Protein AF-A0AAU9WZ15-F1 (afdb_monomer_lite)

pLDDT: mean 91.82, std 8.89, range [48.16, 98.31]

Radius of gyration: 17.0 Å; chains: 1; bounding box: 43×38×41 Å

Secondary structure (DSSP, 8-state):
-----EEEEEETTTTEEEEEETT-PPPPHHHHHHHHHHHHHHHHH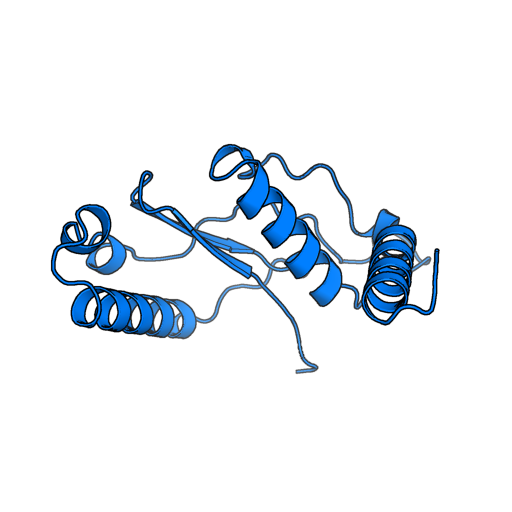-TT-HHHHT-GGGG--SPBP--PPP-S-SSTT-TTTT-HHHHHHHHHHHHHHHGGGGTT-----GGGHHHHHHHHHHHHHHHTTS--

Organism: NCBI:txid46732

Foldseek 3Di:
DPDADKDWDQDLVVLAIAIDWQARDDDDQVVLVVVLVVLVVVCVVPVPDVSSVVSSSVVDRDHHYQQQHHQPDPDPVSQLPVVRVLSRVQLVVCCVVPNSVSRNPDDDHSNCSVVSVVVVVQVVCVVVVNHD

Structure (mmCIF, N/CA/C/O backbone):
data_AF-A0AAU9WZ15-F1
#
_entry.id   AF-A0AAU9WZ15-F1
#
loop_
_atom_site.group_PDB
_atom_site.id
_atom_site.type_symbol
_atom_site.label_atom_id
_atom_site.label_alt_id
_atom_site.label_comp_id
_atom_site.label_asym_id
_atom_site.label_entity_id
_atom_site.label_seq_id
_atom_site.pdbx_PDB_ins_code
_atom_site.Cartn_x
_atom_site.Cartn_y
_atom_site.Cartn_z
_atom_site.occupancy
_atom_site.B_iso_or_equiv
_atom_site.auth_seq_id
_atom_site.auth_comp_id
_atom_site.auth_asym_id
_atom_site.auth_atom_id
_atom_site.pdbx_PDB_model_num
ATOM 1 N N . MET A 1 1 ? -2.140 16.201 -14.832 1.00 48.16 1 MET A N 1
ATOM 2 C CA . MET A 1 1 ? -1.392 15.234 -14.001 1.00 48.16 1 MET A CA 1
ATOM 3 C C . MET A 1 1 ? -1.447 13.903 -14.714 1.00 48.16 1 MET A C 1
ATOM 5 O O . MET A 1 1 ? -2.540 13.402 -14.929 1.00 48.16 1 MET A O 1
ATOM 9 N N . VAL A 1 2 ? -0.315 13.404 -15.203 1.00 55.38 2 VAL A N 1
ATOM 10 C CA . VAL A 1 2 ? -0.276 12.127 -15.929 1.00 55.38 2 VAL A CA 1
ATOM 11 C C . VAL A 1 2 ? -0.305 10.976 -14.923 1.00 55.38 2 VAL A C 1
ATOM 13 O O . VAL A 1 2 ? 0.426 11.007 -13.939 1.00 55.38 2 VAL A O 1
ATOM 16 N N . ASN A 1 3 ? -1.213 10.029 -15.165 1.00 83.00 3 ASN A N 1
ATOM 17 C CA . ASN A 1 3 ? -1.607 8.900 -14.314 1.00 83.00 3 ASN A CA 1
ATOM 18 C C . ASN A 1 3 ? -0.456 8.314 -13.472 1.00 83.00 3 ASN A C 1
ATOM 20 O O . ASN A 1 3 ? 0.522 7.806 -14.022 1.00 83.00 3 ASN A O 1
ATOM 24 N N . HIS A 1 4 ? -0.603 8.348 -12.145 1.00 90.50 4 HIS A N 1
ATOM 25 C CA . HIS A 1 4 ? 0.343 7.770 -11.190 1.00 90.50 4 HIS A CA 1
ATOM 26 C C . HIS A 1 4 ? -0.326 6.670 -10.362 1.00 90.50 4 HIS A C 1
ATOM 28 O O . HIS A 1 4 ? -1.526 6.728 -10.101 1.00 90.50 4 HIS A O 1
ATOM 34 N N . TRP A 1 5 ? 0.464 5.678 -9.952 1.00 93.31 5 TRP A N 1
ATOM 35 C CA . TRP A 1 5 ? 0.009 4.533 -9.171 1.00 93.31 5 TRP A CA 1
ATOM 36 C C . TRP A 1 5 ? 0.680 4.532 -7.799 1.00 93.31 5 TRP A C 1
ATOM 38 O O . TRP A 1 5 ? 1.905 4.616 -7.719 1.00 93.31 5 TRP A O 1
ATOM 48 N N . GLY A 1 6 ? -0.130 4.372 -6.754 1.00 94.81 6 GLY A N 1
ATOM 49 C CA . GLY A 1 6 ? 0.296 4.118 -5.378 1.00 94.81 6 GLY A CA 1
ATOM 50 C C . GLY A 1 6 ? -0.424 2.897 -4.809 1.00 94.81 6 GLY A C 1
ATOM 51 O O . GLY A 1 6 ? -1.340 2.360 -5.440 1.00 94.81 6 GLY A O 1
ATOM 52 N N . LEU A 1 7 ? -0.011 2.451 -3.626 1.00 96.88 7 LEU A N 1
ATOM 53 C CA . LEU A 1 7 ? -0.594 1.289 -2.956 1.00 96.88 7 LEU A CA 1
ATOM 54 C C . LEU A 1 7 ? -1.087 1.676 -1.565 1.00 96.88 7 LEU A C 1
ATOM 56 O O . LEU A 1 7 ? -0.341 2.259 -0.787 1.00 96.88 7 LEU A O 1
ATOM 60 N N . ILE A 1 8 ? -2.322 1.292 -1.239 1.00 97.19 8 ILE A N 1
ATOM 61 C CA . ILE A 1 8 ? -2.856 1.335 0.125 1.00 97.19 8 ILE A CA 1
ATOM 62 C C . ILE A 1 8 ? -2.816 -0.079 0.701 1.00 97.19 8 ILE A C 1
ATOM 64 O O . ILE A 1 8 ? -3.304 -1.018 0.072 1.00 97.19 8 ILE A O 1
ATOM 68 N N . TYR A 1 9 ? -2.281 -0.222 1.910 1.00 97.38 9 TYR A N 1
ATOM 69 C CA . TYR A 1 9 ? -2.254 -1.481 2.651 1.00 97.38 9 TYR A CA 1
ATOM 70 C C . TYR A 1 9 ? -2.977 -1.333 3.993 1.00 97.38 9 TYR A C 1
ATOM 72 O O . TYR A 1 9 ? -2.629 -0.486 4.814 1.00 97.38 9 TYR A O 1
ATOM 80 N N . VAL A 1 10 ? -3.987 -2.173 4.231 1.00 97.38 10 VAL A N 1
ATOM 81 C CA . VAL A 1 10 ? -4.767 -2.182 5.476 1.00 97.38 10 VAL A CA 1
ATOM 82 C C . VAL A 1 10 ? -4.332 -3.365 6.336 1.00 97.38 10 VAL A C 1
ATOM 84 O O . VAL A 1 10 ? -4.627 -4.518 6.029 1.00 97.38 10 VAL A O 1
ATOM 87 N N . ASN A 1 11 ? -3.655 -3.080 7.447 1.00 95.56 11 ASN A N 1
ATOM 88 C CA . ASN A 1 11 ? -3.251 -4.084 8.424 1.00 95.56 11 ASN A CA 1
ATOM 89 C C . ASN A 1 11 ? -4.290 -4.173 9.545 1.00 95.56 11 ASN A C 1
ATOM 91 O O . ASN A 1 11 ? -4.231 -3.426 10.525 1.00 95.56 11 ASN A O 1
ATOM 95 N N . PHE A 1 12 ? -5.214 -5.122 9.425 1.00 94.31 12 PHE A N 1
ATOM 96 C CA . PHE A 1 12 ? -6.247 -5.368 10.430 1.00 94.31 12 PHE A CA 1
ATOM 97 C C . PHE A 1 12 ? -5.693 -5.778 11.799 1.00 94.31 12 PHE A C 1
ATOM 99 O O . PHE A 1 12 ? -6.212 -5.337 12.823 1.00 94.31 12 PHE A O 1
ATOM 106 N N . ALA A 1 13 ? -4.631 -6.589 11.833 1.00 91.81 13 ALA A N 1
ATOM 107 C CA . ALA A 1 13 ? -4.029 -7.051 13.084 1.00 91.81 13 ALA A CA 1
ATOM 108 C C . ALA A 1 13 ? -3.326 -5.904 13.826 1.00 91.81 13 ALA A C 1
ATOM 110 O O . ALA A 1 13 ? -3.497 -5.737 15.031 1.00 91.81 13 ALA A O 1
ATOM 111 N N . GLY A 1 14 ? -2.574 -5.084 13.087 1.00 93.50 14 GLY A N 1
ATOM 112 C CA . GLY A 1 14 ? -1.887 -3.907 13.622 1.00 93.50 14 GLY A CA 1
ATOM 113 C C . GLY A 1 14 ? -2.774 -2.673 13.781 1.00 93.50 14 GLY A C 1
ATOM 114 O O . GLY A 1 14 ? -2.304 -1.679 14.324 1.00 93.50 14 GLY A O 1
ATOM 115 N N . LYS A 1 15 ? -4.029 -2.719 13.309 1.00 95.50 15 LYS A N 1
ATOM 116 C CA . LYS A 1 15 ? -4.971 -1.588 13.278 1.00 95.50 15 LYS A CA 1
ATOM 117 C C . LYS A 1 15 ? -4.371 -0.336 12.629 1.00 95.50 15 LYS A C 1
ATOM 119 O O . LYS A 1 15 ? -4.499 0.776 13.136 1.00 95.50 15 LYS A O 1
ATOM 124 N N . GLN A 1 16 ? -3.709 -0.527 11.493 1.00 96.06 16 GLN A N 1
ATOM 125 C CA . GLN A 1 16 ? -3.013 0.532 10.764 1.00 96.06 16 GLN A CA 1
ATOM 126 C C . GLN A 1 16 ? -3.394 0.528 9.289 1.00 96.06 16 GLN A C 1
ATOM 128 O O . GLN A 1 16 ? -3.692 -0.521 8.714 1.00 96.06 16 GLN A O 1
ATOM 133 N N . VAL A 1 17 ? -3.330 1.705 8.672 1.00 97.12 17 VAL A N 1
ATOM 134 C CA . VAL A 1 17 ? -3.466 1.873 7.227 1.00 97.12 17 VAL A CA 1
ATOM 135 C C . VAL A 1 17 ? -2.208 2.561 6.723 1.00 97.12 17 VAL A C 1
ATOM 137 O O . VAL A 1 17 ? -1.790 3.585 7.264 1.00 97.12 17 VAL A O 1
ATOM 140 N N . HIS A 1 18 ? -1.602 1.967 5.706 1.00 97.00 18 HIS A N 1
ATOM 141 C CA . HIS A 1 18 ? -0.369 2.434 5.101 1.00 97.00 18 HIS A CA 1
ATOM 142 C C . HIS A 1 18 ? -0.619 2.884 3.666 1.00 97.00 18 HIS A C 1
ATOM 144 O O . HIS A 1 18 ? -1.495 2.338 2.993 1.00 97.00 18 HIS A O 1
ATOM 150 N N . PHE A 1 19 ? 0.156 3.853 3.201 1.00 96.88 19 PHE A N 1
ATOM 151 C CA . PHE A 1 19 ? 0.227 4.246 1.803 1.00 96.88 19 PHE A CA 1
ATOM 152 C C . PHE A 1 19 ? 1.654 4.631 1.462 1.00 96.88 19 PHE A C 1
ATOM 154 O O . PHE A 1 19 ? 2.268 5.383 2.209 1.00 96.88 19 PHE A O 1
ATOM 161 N N . ASP A 1 20 ? 2.106 4.194 0.294 1.00 96.56 20 ASP A N 1
ATOM 162 C CA . ASP A 1 20 ? 3.224 4.805 -0.408 1.00 96.56 20 ASP A CA 1
ATOM 163 C C . ASP A 1 20 ? 2.977 4.775 -1.914 1.00 96.56 20 ASP A C 1
ATOM 165 O O . ASP A 1 20 ? 2.237 3.936 -2.447 1.00 96.56 20 ASP A O 1
ATOM 169 N N . ASP A 1 21 ? 3.680 5.663 -2.604 1.00 94.56 21 ASP A N 1
ATOM 170 C CA . ASP A 1 21 ? 3.863 5.626 -4.041 1.00 94.56 21 ASP A CA 1
ATOM 171 C C . ASP A 1 21 ? 5.340 5.860 -4.399 1.00 94.56 21 ASP A C 1
ATOM 173 O O . ASP A 1 21 ? 6.164 6.216 -3.554 1.00 94.56 21 ASP A O 1
ATOM 177 N N . GLY A 1 22 ? 5.697 5.635 -5.664 1.00 90.94 22 GLY A N 1
ATOM 178 C CA . GLY A 1 22 ? 7.084 5.802 -6.103 1.00 90.94 22 GLY A CA 1
ATOM 179 C C . GLY A 1 22 ? 7.548 7.263 -6.114 1.00 90.94 22 GLY A C 1
ATOM 180 O O . GLY A 1 22 ? 8.749 7.512 -6.176 1.00 90.94 22 GLY A O 1
ATOM 181 N N . LEU A 1 23 ? 6.634 8.239 -6.098 1.00 91.25 23 LEU A N 1
ATOM 182 C CA . LEU A 1 23 ? 6.966 9.669 -6.130 1.00 91.25 23 LEU A CA 1
ATOM 183 C C . LEU A 1 23 ? 7.082 10.298 -4.739 1.00 91.25 23 LEU A C 1
ATOM 185 O O . LEU A 1 23 ? 7.444 11.471 -4.656 1.00 91.25 23 LEU A O 1
ATOM 189 N N . MET A 1 24 ? 6.821 9.538 -3.673 1.00 88.94 24 MET A N 1
ATOM 190 C CA . MET A 1 24 ? 6.714 10.051 -2.306 1.00 88.94 24 MET A CA 1
ATOM 191 C C . MET A 1 24 ? 5.662 11.162 -2.200 1.00 88.94 24 MET A C 1
ATOM 193 O O . MET A 1 24 ? 5.862 12.172 -1.518 1.00 88.94 24 MET A O 1
ATOM 197 N N . SER A 1 25 ? 4.553 11.012 -2.925 1.00 89.00 25 SER A N 1
ATOM 198 C CA . SER A 1 25 ? 3.524 12.044 -2.988 1.00 89.00 25 SER A CA 1
ATOM 199 C C . SER A 1 25 ? 2.794 12.184 -1.657 1.00 89.00 25 SER A C 1
ATOM 201 O O . SER A 1 25 ? 2.561 11.219 -0.926 1.00 89.00 25 SER A O 1
ATOM 203 N N . VAL A 1 26 ? 2.322 13.401 -1.388 1.00 87.12 26 VAL A N 1
ATOM 204 C CA . VAL A 1 26 ? 1.346 13.631 -0.323 1.00 87.12 26 VAL A CA 1
ATOM 205 C C . VAL A 1 26 ? 0.001 13.063 -0.766 1.00 87.12 26 VAL A C 1
ATOM 207 O O . VAL A 1 26 ? -0.553 13.477 -1.787 1.00 87.12 26 VAL A O 1
ATOM 210 N N . VAL A 1 27 ? -0.537 12.124 0.011 1.00 87.06 27 VAL A N 1
ATOM 211 C CA . VAL A 1 27 ? -1.831 11.503 -0.287 1.00 87.06 27 VAL A CA 1
ATOM 212 C C . VAL A 1 27 ? -2.944 12.539 -0.165 1.00 87.06 27 VAL A C 1
ATOM 214 O O . VAL A 1 27 ? -3.048 13.193 0.877 1.00 87.06 27 VAL A O 1
ATOM 217 N N . PRO A 1 28 ? -3.828 12.674 -1.168 1.00 86.75 28 PRO A N 1
ATOM 218 C CA . PRO A 1 28 ? -5.019 13.495 -1.025 1.00 86.75 28 PRO A CA 1
ATOM 219 C C . PRO A 1 28 ? -5.850 13.033 0.187 1.00 86.75 28 PRO A C 1
ATOM 221 O O . PRO A 1 28 ? -6.175 11.845 0.264 1.00 86.75 28 PRO A O 1
ATOM 224 N N . PRO A 1 29 ? -6.270 13.932 1.102 1.00 87.88 29 PRO A N 1
ATOM 225 C CA . PRO A 1 29 ? -7.049 13.550 2.287 1.00 87.88 29 PRO A CA 1
ATOM 226 C C . PRO A 1 29 ? -8.329 12.765 1.963 1.00 87.88 29 PRO A C 1
ATOM 228 O O . PRO A 1 29 ? -8.753 11.905 2.732 1.00 87.88 29 PRO A O 1
ATOM 231 N N . VAL A 1 30 ? -8.911 13.012 0.785 1.00 93.06 30 VAL A N 1
ATOM 232 C CA . VAL A 1 30 ? -10.095 12.300 0.284 1.00 93.06 30 VAL A CA 1
ATOM 233 C C . VAL A 1 30 ? -9.865 10.792 0.114 1.00 93.06 30 VAL A C 1
ATOM 235 O O . VAL A 1 30 ? -10.798 10.013 0.283 1.00 93.06 30 VAL A O 1
ATOM 238 N N . ALA A 1 31 ? -8.630 10.345 -0.144 1.00 93.81 31 ALA A N 1
ATOM 239 C CA . ALA A 1 31 ? -8.325 8.922 -0.273 1.00 93.81 31 ALA A CA 1
ATOM 240 C C . ALA A 1 31 ? -8.603 8.160 1.030 1.00 93.81 31 ALA A C 1
ATOM 242 O O . ALA A 1 31 ? -9.100 7.037 0.992 1.00 93.81 31 ALA A O 1
ATOM 243 N N . LEU A 1 32 ? -8.342 8.779 2.189 1.00 95.44 32 LEU A N 1
ATOM 244 C CA . LEU A 1 32 ? -8.635 8.157 3.478 1.00 95.44 32 LEU A CA 1
ATOM 245 C C . LEU A 1 32 ? -10.144 7.989 3.687 1.00 95.44 32 LEU A C 1
ATOM 247 O O . LEU A 1 32 ? -10.563 6.972 4.235 1.00 95.44 32 LEU A O 1
ATOM 251 N N . LEU A 1 33 ? -10.955 8.950 3.232 1.00 96.12 33 LEU A N 1
ATOM 252 C CA . LEU A 1 33 ? -12.416 8.845 3.292 1.00 96.12 33 LEU A CA 1
ATOM 253 C C . LEU A 1 33 ? -12.899 7.636 2.483 1.00 96.12 33 LEU A C 1
ATOM 255 O O . LEU A 1 33 ? -13.591 6.784 3.030 1.00 96.12 33 LEU A O 1
ATOM 259 N N . PHE A 1 34 ? -12.420 7.479 1.247 1.00 96.88 34 PHE A N 1
ATOM 260 C CA . PHE A 1 34 ? -12.782 6.326 0.416 1.00 96.88 34 PHE A CA 1
ATOM 261 C C . PHE A 1 34 ? -12.329 4.984 1.000 1.00 96.88 34 PHE A C 1
ATOM 263 O O . PHE A 1 34 ? -13.050 3.995 0.887 1.00 96.88 34 PHE A O 1
ATOM 270 N N . VAL A 1 35 ? -11.168 4.929 1.662 1.00 97.38 35 VAL A N 1
ATOM 271 C CA . VAL A 1 35 ? -10.743 3.715 2.380 1.00 97.38 35 VAL A CA 1
ATOM 272 C C . VAL A 1 35 ? -11.699 3.397 3.528 1.00 97.38 35 VAL A C 1
ATOM 274 O O . VAL A 1 35 ? -12.074 2.238 3.696 1.00 97.38 35 VAL A O 1
ATOM 277 N N . LYS A 1 36 ? -12.116 4.401 4.310 1.00 97.88 36 LYS A N 1
ATOM 278 C CA . LYS A 1 36 ? -13.089 4.201 5.396 1.00 97.88 36 LYS A CA 1
ATOM 279 C C . LYS A 1 36 ? -14.429 3.703 4.853 1.00 97.88 36 LYS A C 1
ATOM 281 O O . LYS A 1 36 ? -14.986 2.770 5.426 1.00 97.88 36 LYS A O 1
ATOM 286 N N . ASP A 1 37 ? -14.898 4.256 3.738 1.00 97.94 37 ASP A N 1
ATOM 287 C CA . ASP A 1 37 ? -16.143 3.829 3.092 1.00 97.94 37 ASP A CA 1
ATOM 288 C C . ASP A 1 37 ? -16.051 2.391 2.567 1.00 97.94 37 ASP A C 1
ATOM 290 O O . ASP A 1 37 ? -16.941 1.583 2.822 1.00 97.94 37 ASP A O 1
ATOM 294 N N . ALA A 1 38 ? -14.939 2.024 1.921 1.00 98.00 38 ALA A N 1
ATOM 295 C CA . ALA A 1 38 ? -14.705 0.654 1.465 1.00 98.00 38 ALA A CA 1
ATOM 296 C C . ALA A 1 38 ? -14.660 -0.352 2.630 1.00 98.00 38 ALA A C 1
ATOM 298 O O . ALA A 1 38 ? -15.167 -1.467 2.509 1.00 98.00 38 ALA A O 1
ATOM 299 N N . LEU A 1 39 ? -14.084 0.035 3.773 1.00 98.12 39 LEU A N 1
ATOM 300 C CA . LEU A 1 39 ? -14.052 -0.801 4.976 1.00 98.12 39 LEU A CA 1
ATOM 301 C C . LEU A 1 39 ? -15.423 -0.911 5.654 1.00 98.12 39 LEU A C 1
ATOM 303 O O . LEU A 1 39 ? -15.753 -1.981 6.166 1.00 98.12 39 LEU A O 1
ATOM 307 N N . ASN A 1 40 ? -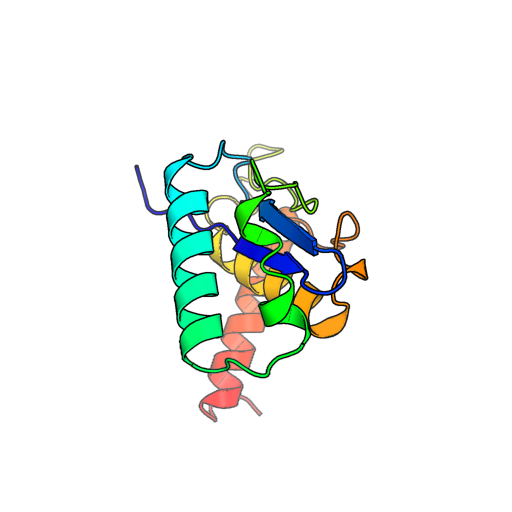16.233 0.151 5.626 1.00 98.25 40 ASN A N 1
ATOM 308 C CA . ASN A 1 40 ? -17.626 0.095 6.073 1.00 98.25 40 ASN A CA 1
ATOM 309 C C . ASN A 1 40 ? -18.446 -0.855 5.192 1.00 98.25 40 ASN A C 1
ATOM 311 O O . ASN A 1 40 ? -19.129 -1.723 5.726 1.00 98.25 40 ASN A O 1
ATOM 315 N N . LEU A 1 41 ? -18.300 -0.771 3.866 1.00 98.31 41 LEU A N 1
ATOM 316 C CA . LEU A 1 41 ? -18.939 -1.710 2.942 1.00 98.31 41 LEU A CA 1
ATOM 317 C C . LEU A 1 41 ? -18.485 -3.154 3.204 1.00 98.31 41 LEU A C 1
ATOM 319 O O . LEU A 1 41 ? -19.299 -4.071 3.233 1.00 98.31 41 LEU A O 1
ATOM 323 N N . LEU A 1 42 ? -17.188 -3.373 3.436 1.00 97.56 42 LEU A N 1
ATOM 324 C CA . LEU A 1 42 ? -16.674 -4.706 3.752 1.00 97.56 42 LEU A CA 1
ATOM 325 C C . LEU A 1 42 ? -17.269 -5.252 5.061 1.00 97.56 42 LEU A C 1
ATOM 327 O O . LEU A 1 42 ? -17.573 -6.439 5.143 1.00 97.56 42 LEU A O 1
ATOM 331 N N . LEU A 1 43 ? -17.462 -4.394 6.066 1.00 98.06 43 LEU A N 1
ATOM 332 C CA . LEU A 1 43 ? -18.143 -4.748 7.311 1.00 98.06 43 LEU A CA 1
ATOM 333 C C . LEU A 1 43 ? -19.626 -5.074 7.085 1.00 98.06 43 LEU A C 1
ATOM 335 O O . LEU A 1 43 ? -20.120 -6.019 7.689 1.00 98.06 43 LEU A O 1
ATOM 339 N N . GLU A 1 44 ? -20.332 -4.328 6.236 1.00 98.25 44 GLU A N 1
ATOM 340 C CA . GLU A 1 44 ? -21.730 -4.624 5.889 1.00 98.25 44 GLU A CA 1
ATOM 341 C C . GLU A 1 44 ? -21.871 -5.994 5.213 1.00 98.25 44 GLU A C 1
ATOM 343 O O . GLU A 1 44 ? -22.813 -6.731 5.501 1.00 98.25 44 GLU A O 1
ATOM 348 N N . LEU A 1 45 ? -20.914 -6.357 4.354 1.00 98.12 45 LEU A N 1
ATOM 349 C CA . LEU A 1 45 ? -20.882 -7.656 3.679 1.00 98.12 45 LEU A CA 1
ATOM 350 C C . LEU A 1 45 ? -20.502 -8.809 4.618 1.00 98.12 45 LEU A C 1
ATOM 352 O O . LEU A 1 45 ? -20.976 -9.929 4.437 1.00 98.12 45 LEU A O 1
ATOM 356 N N . TYR A 1 46 ? -19.650 -8.547 5.612 1.00 97.31 46 TYR A N 1
ATOM 357 C CA . TYR A 1 46 ? -19.140 -9.551 6.549 1.00 97.31 46 TYR A CA 1
ATOM 358 C C . TYR A 1 46 ? -19.263 -9.067 8.000 1.00 97.31 46 TYR A C 1
ATOM 360 O O . TYR A 1 46 ? -18.243 -8.826 8.661 1.00 97.31 46 TYR A O 1
ATOM 368 N N . PRO A 1 47 ? -20.497 -8.940 8.526 1.00 97.06 47 PRO A N 1
ATOM 369 C CA . PRO A 1 47 ? -20.733 -8.331 9.828 1.00 97.06 47 PRO A CA 1
ATOM 370 C C . PRO A 1 47 ? -20.033 -9.098 10.946 1.00 97.06 47 PRO A C 1
ATOM 372 O O . PRO A 1 47 ? -19.430 -8.485 11.814 1.00 97.06 47 PRO A O 1
ATOM 375 N N . ASP A 1 48 ? -19.988 -10.424 10.908 1.00 96.94 48 ASP A N 1
ATOM 376 C CA . ASP A 1 48 ? -19.426 -11.202 12.018 1.00 96.94 48 ASP A CA 1
ATOM 377 C C . ASP A 1 48 ? -17.892 -11.344 11.974 1.00 96.94 48 ASP A C 1
ATOM 379 O O . ASP A 1 48 ? -17.306 -12.015 12.825 1.00 96.94 48 ASP A O 1
ATOM 383 N N . HIS A 1 49 ? -17.201 -10.715 11.010 1.00 96.12 49 HIS A N 1
ATOM 384 C CA . HIS A 1 49 ? -15.746 -10.831 10.906 1.00 96.12 49 HIS A CA 1
ATOM 385 C C . HIS A 1 49 ? -15.044 -10.102 12.075 1.00 96.12 49 HIS A C 1
ATOM 387 O O . HIS A 1 49 ? -15.107 -8.866 12.156 1.00 96.12 49 HIS A O 1
ATOM 393 N N . PRO A 1 50 ? -14.281 -10.803 12.943 1.00 95.25 50 PRO A N 1
ATOM 394 C CA . PRO A 1 50 ? -13.761 -10.227 14.187 1.00 95.25 50 PRO A CA 1
ATOM 395 C C . PRO A 1 50 ? -12.904 -8.974 13.990 1.00 95.25 50 PRO A C 1
ATOM 397 O O . PRO A 1 50 ? -13.005 -8.011 14.748 1.00 95.25 50 PRO A O 1
ATOM 400 N N . SER A 1 51 ? -12.074 -8.943 12.943 1.00 95.06 51 SER A N 1
ATOM 401 C CA . SER A 1 51 ? -11.229 -7.777 12.673 1.00 95.06 51 SER A CA 1
ATOM 402 C C . SER A 1 51 ? -12.011 -6.560 12.176 1.00 95.06 51 SER A C 1
ATOM 404 O O . SER A 1 51 ? -11.602 -5.432 12.455 1.00 95.06 51 SER A O 1
ATOM 406 N N . LEU A 1 52 ? -13.133 -6.766 11.475 1.00 96.12 52 LEU A N 1
ATOM 407 C CA . LEU A 1 52 ? -13.966 -5.671 10.966 1.00 96.12 52 LEU A CA 1
ATOM 408 C C . LEU A 1 52 ? -14.793 -5.057 12.096 1.00 96.12 52 LEU A C 1
ATOM 410 O O . LEU A 1 52 ? -14.914 -3.838 12.181 1.00 96.12 52 LEU A O 1
ATOM 414 N N . GLN A 1 53 ? -15.251 -5.878 13.042 1.00 96.75 53 GLN A N 1
ATOM 415 C CA . GLN A 1 53 ? -15.958 -5.416 14.239 1.00 96.75 53 GLN A CA 1
ATOM 416 C C . GLN A 1 53 ? -15.145 -4.449 15.108 1.00 96.75 53 GLN A C 1
ATOM 418 O O . GLN A 1 53 ? -15.716 -3.647 15.844 1.00 96.75 53 GLN A O 1
ATOM 423 N N . THR A 1 54 ? -13.814 -4.447 14.984 1.00 96.19 54 THR A N 1
ATOM 424 C CA . THR A 1 54 ? -12.974 -3.466 15.684 1.00 96.19 54 THR A CA 1
ATOM 425 C C . THR A 1 54 ? -13.192 -2.030 15.207 1.00 96.19 54 THR A C 1
ATOM 427 O O . THR A 1 54 ? -12.885 -1.105 15.959 1.00 96.19 54 THR A O 1
ATOM 430 N N . LYS A 1 55 ? -13.662 -1.838 13.962 1.00 97.06 55 LYS A N 1
ATOM 431 C CA . LYS A 1 55 ? -13.899 -0.534 13.316 1.00 97.06 55 LYS A CA 1
ATOM 432 C C . LYS A 1 55 ? -12.752 0.464 13.492 1.00 97.06 55 LYS A C 1
ATOM 434 O O . LYS A 1 55 ? -12.964 1.674 13.570 1.00 97.06 55 LYS A O 1
ATOM 439 N N . PHE A 1 56 ? -11.516 -0.035 13.572 1.00 97.25 56 PHE A N 1
ATOM 440 C CA . PHE A 1 56 ? -10.366 0.786 13.953 1.00 97.25 56 PHE A CA 1
ATOM 441 C C . PHE A 1 56 ? -10.148 1.969 12.996 1.00 97.25 56 PHE A C 1
ATOM 443 O O . PHE A 1 56 ? -9.731 3.043 13.432 1.00 97.25 56 PHE A O 1
ATOM 450 N N . TRP A 1 57 ? -10.502 1.803 11.715 1.00 97.00 57 TRP A N 1
ATOM 451 C CA . TRP A 1 57 ? -10.400 2.833 10.678 1.00 97.00 57 TRP A CA 1
ATOM 452 C C . TRP A 1 57 ? -11.178 4.113 10.987 1.00 97.00 57 TRP A C 1
ATOM 454 O O . TRP A 1 57 ? -10.788 5.176 10.507 1.00 97.00 57 TRP A O 1
ATOM 464 N N . LEU A 1 58 ? -12.214 4.067 11.831 1.00 96.19 58 LEU A N 1
ATOM 465 C CA . LEU A 1 58 ? -12.935 5.271 12.253 1.00 96.19 58 LEU A CA 1
ATOM 466 C C . LEU A 1 58 ? -12.015 6.255 12.994 1.00 96.19 58 LEU A C 1
ATOM 468 O O . LEU A 1 58 ? -12.118 7.462 12.782 1.00 96.19 58 LEU A O 1
ATOM 472 N N . SER A 1 59 ? -11.068 5.736 13.783 1.00 95.12 59 SER A N 1
ATOM 473 C CA . SER A 1 59 ? -10.125 6.523 14.595 1.00 95.12 59 SER A CA 1
ATOM 474 C C . SER A 1 59 ? -8.880 7.009 13.841 1.00 95.12 59 SER A C 1
ATOM 476 O O . SER A 1 59 ? -8.178 7.899 14.319 1.00 95.12 59 SER A O 1
ATOM 478 N N . ILE A 1 60 ? -8.603 6.456 12.656 1.00 95.12 60 ILE A N 1
ATOM 479 C CA . ILE A 1 60 ? -7.395 6.781 11.890 1.00 95.12 60 ILE A CA 1
ATOM 480 C C . ILE A 1 60 ? -7.508 8.174 11.275 1.00 95.12 60 ILE A C 1
ATOM 482 O O . ILE A 1 60 ? -8.524 8.513 10.663 1.00 95.12 60 ILE A O 1
ATOM 486 N N . GLN A 1 61 ? -6.429 8.948 11.399 1.00 93.62 61 GLN A N 1
ATOM 487 C CA . GLN A 1 61 ? -6.325 10.320 10.890 1.00 93.62 61 GLN A CA 1
ATOM 488 C C . GLN A 1 61 ? -5.491 10.439 9.608 1.00 93.62 61 GLN A C 1
ATOM 490 O O . GLN A 1 61 ? -5.558 11.455 8.926 1.00 93.62 61 GLN A O 1
ATOM 495 N N . GLY A 1 62 ? -4.710 9.414 9.261 1.00 94.31 62 GLY A N 1
ATOM 496 C CA . GLY A 1 62 ? -3.806 9.467 8.120 1.00 94.31 62 GLY A CA 1
ATOM 497 C C . GLY A 1 62 ? -3.192 8.118 7.783 1.00 94.31 62 GLY A C 1
ATOM 498 O O . GLY A 1 62 ? -3.369 7.135 8.504 1.00 94.31 62 GLY A O 1
ATOM 499 N N . PHE A 1 63 ? -2.466 8.101 6.673 1.00 96.44 63 PHE A N 1
ATOM 500 C CA . PHE A 1 63 ? -1.693 6.950 6.234 1.00 96.44 63 PHE A CA 1
ATOM 501 C C . PHE A 1 63 ? -0.308 6.957 6.881 1.00 96.44 63 PHE A C 1
ATOM 503 O O . PHE A 1 63 ? 0.312 8.009 7.028 1.00 96.44 63 PHE A O 1
ATOM 510 N N . LEU A 1 64 ? 0.176 5.774 7.243 1.00 95.94 64 LEU A N 1
ATOM 511 C CA . LEU A 1 64 ? 1.582 5.546 7.561 1.00 95.94 64 LEU A CA 1
ATOM 512 C C . LEU A 1 64 ? 2.358 5.200 6.283 1.00 95.94 64 LEU A C 1
ATOM 514 O O . LEU A 1 64 ? 1.802 4.603 5.365 1.00 95.94 64 LEU A O 1
ATOM 518 N N . HIS A 1 65 ? 3.644 5.530 6.237 1.00 95.88 65 HIS A N 1
ATOM 519 C CA . HIS A 1 65 ? 4.525 5.082 5.159 1.00 95.88 65 HIS A CA 1
ATOM 520 C C . HIS A 1 65 ? 5.001 3.653 5.426 1.00 95.88 65 HIS A C 1
ATOM 522 O O . HIS A 1 65 ? 5.356 3.320 6.562 1.00 95.88 65 HIS A O 1
ATOM 528 N N . PHE A 1 66 ? 5.033 2.815 4.388 1.00 96.56 66 PHE A N 1
ATOM 529 C CA . PHE A 1 66 ? 5.528 1.440 4.488 1.00 96.56 66 PHE A CA 1
ATOM 530 C C . PHE A 1 66 ? 6.945 1.247 3.932 1.00 96.56 66 PHE A C 1
ATOM 532 O O . PHE A 1 66 ? 7.472 0.135 3.987 1.00 96.56 66 PHE A O 1
ATOM 539 N N . GLY A 1 67 ? 7.576 2.301 3.425 1.00 95.94 67 GLY A N 1
ATOM 540 C CA . GLY A 1 67 ? 8.944 2.300 2.925 1.00 95.94 67 GLY A CA 1
ATOM 541 C C . GLY A 1 67 ? 9.087 1.872 1.463 1.00 95.94 67 GLY A C 1
ATOM 542 O O . GLY A 1 67 ? 10.076 1.206 1.136 1.00 95.94 67 GLY A O 1
ATOM 543 N N . MET A 1 68 ? 8.142 2.221 0.575 1.00 95.75 68 MET A N 1
ATOM 544 C CA . MET A 1 68 ? 8.358 2.058 -0.872 1.00 95.75 68 MET A CA 1
ATOM 545 C C . MET A 1 68 ? 9.604 2.852 -1.310 1.00 95.75 68 MET A C 1
ATOM 547 O O . MET A 1 68 ? 9.754 4.007 -0.926 1.00 95.75 68 MET A O 1
ATOM 551 N N . PRO A 1 69 ? 10.519 2.278 -2.110 1.00 93.38 69 PRO A N 1
ATOM 552 C CA . PRO A 1 69 ? 11.646 3.026 -2.663 1.00 93.38 69 PRO A CA 1
ATOM 553 C C . PRO A 1 69 ? 11.190 4.178 -3.572 1.00 93.38 69 PRO A C 1
ATOM 555 O O . PRO A 1 69 ? 10.149 4.087 -4.208 1.00 93.38 69 PRO A O 1
ATOM 558 N N . SER A 1 70 ? 12.001 5.229 -3.707 1.00 90.44 70 SER A N 1
ATOM 559 C CA . SER A 1 70 ? 11.716 6.321 -4.650 1.00 90.44 70 SER A CA 1
ATOM 560 C C . SER A 1 70 ? 11.983 5.904 -6.101 1.00 90.44 70 SER A C 1
ATOM 562 O O . SER A 1 70 ? 12.969 5.215 -6.382 1.00 90.44 70 SER A O 1
ATOM 564 N N . GLN A 1 71 ? 11.116 6.342 -7.016 1.00 88.75 71 GLN A N 1
ATOM 565 C CA . GLN A 1 71 ? 11.270 6.225 -8.471 1.00 88.75 71 G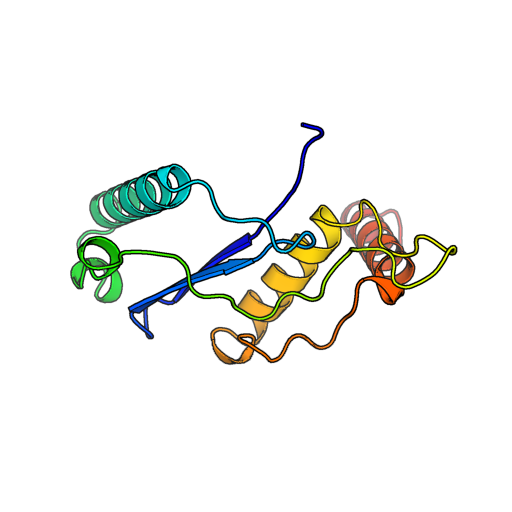LN A CA 1
ATOM 566 C C . GLN A 1 71 ? 11.887 7.476 -9.109 1.00 88.75 71 GLN A C 1
ATOM 568 O O . GLN A 1 71 ? 12.020 7.530 -10.334 1.00 88.75 71 GLN A O 1
ATOM 573 N N . LEU A 1 72 ? 12.188 8.504 -8.307 1.00 84.25 72 LEU A N 1
ATOM 574 C CA . LEU A 1 72 ? 12.856 9.699 -8.805 1.00 84.25 72 LEU A CA 1
ATOM 575 C C . LEU A 1 72 ? 14.232 9.312 -9.366 1.00 84.25 72 LEU A C 1
ATOM 577 O O . LEU A 1 72 ? 14.906 8.456 -8.786 1.00 84.25 72 LEU A O 1
ATOM 581 N N . PRO A 1 73 ? 14.643 9.915 -10.492 1.00 76.88 73 PRO A N 1
ATOM 582 C CA . PRO A 1 73 ? 15.934 9.620 -11.085 1.00 76.88 73 PRO A CA 1
ATOM 583 C C . PRO A 1 73 ? 17.045 9.951 -10.089 1.00 76.88 73 PRO A C 1
ATOM 585 O O . PRO A 1 73 ? 17.066 11.026 -9.491 1.00 76.88 73 PRO A O 1
ATOM 588 N N . VAL A 1 74 ? 17.950 8.993 -9.905 1.00 68.75 74 VAL A N 1
ATOM 589 C CA . VAL A 1 74 ? 19.147 9.150 -9.066 1.00 68.75 74 VAL A CA 1
ATOM 590 C C . VAL A 1 74 ? 20.352 9.579 -9.914 1.00 68.75 74 VAL A C 1
ATOM 592 O O . VAL A 1 74 ? 21.352 10.042 -9.375 1.00 68.75 74 VAL A O 1
ATOM 595 N N . ASP A 1 75 ? 20.236 9.431 -11.236 1.00 67.06 75 ASP A N 1
ATOM 596 C CA . ASP A 1 75 ? 21.208 9.778 -12.267 1.00 67.06 75 ASP A CA 1
ATOM 597 C C . ASP A 1 75 ? 20.497 10.096 -13.604 1.00 67.06 75 ASP A C 1
ATOM 599 O O . ASP A 1 75 ? 19.276 9.954 -13.740 1.00 67.06 75 ASP A O 1
ATOM 603 N N . ASP A 1 76 ? 21.272 10.504 -14.612 1.00 73.50 76 ASP A N 1
ATOM 604 C CA . ASP A 1 76 ? 20.774 10.831 -15.957 1.00 73.50 76 ASP A CA 1
ATOM 605 C C . ASP A 1 76 ? 20.223 9.614 -16.724 1.00 73.50 76 ASP A C 1
ATOM 607 O O . ASP A 1 76 ? 19.637 9.766 -17.797 1.00 73.50 76 ASP A O 1
ATOM 611 N N . MET A 1 77 ? 20.380 8.392 -16.198 1.00 66.81 77 MET A N 1
ATOM 612 C CA . MET A 1 77 ? 19.952 7.171 -16.885 1.00 66.81 77 MET A CA 1
ATOM 613 C C . MET A 1 77 ? 18.441 6.936 -16.777 1.00 66.81 77 MET A C 1
ATOM 615 O O . MET A 1 77 ? 17.913 6.058 -17.463 1.00 66.81 77 MET A O 1
ATOM 619 N N . MET A 1 78 ? 17.730 7.711 -15.940 1.00 75.81 78 MET A N 1
ATOM 620 C CA . MET A 1 78 ? 16.263 7.691 -15.803 1.00 75.81 78 MET A CA 1
ATOM 621 C C . MET A 1 78 ? 15.682 6.286 -15.533 1.00 75.81 78 MET A C 1
ATOM 623 O O . MET A 1 78 ? 14.506 6.011 -15.796 1.00 75.81 78 MET A O 1
ATOM 627 N N . VAL A 1 79 ? 16.495 5.366 -15.002 1.00 71.12 79 VAL A N 1
ATOM 628 C CA . VAL A 1 79 ? 16.099 3.968 -14.812 1.00 71.12 79 VAL A CA 1
ATOM 629 C C . VAL A 1 79 ? 15.034 3.886 -13.724 1.00 71.12 79 VAL A C 1
ATOM 631 O O . VAL A 1 79 ? 15.249 4.285 -12.584 1.00 71.12 79 VAL A O 1
ATOM 634 N N . GLY A 1 80 ? 13.872 3.336 -14.076 1.00 71.88 80 GLY A N 1
ATOM 635 C CA . GLY A 1 80 ? 12.744 3.180 -13.154 1.00 71.88 80 GLY A CA 1
ATOM 636 C C . GLY A 1 80 ? 11.736 4.331 -13.181 1.00 71.88 80 GLY A C 1
ATOM 637 O O . GLY A 1 80 ? 10.618 4.146 -12.690 1.00 71.88 80 GLY A O 1
ATOM 638 N N . VAL A 1 81 ? 12.044 5.454 -13.841 1.00 81.19 81 VAL A N 1
ATOM 639 C CA . VAL A 1 81 ? 11.065 6.523 -14.088 1.00 81.19 81 VAL A CA 1
ATOM 640 C C . VAL A 1 81 ? 9.896 5.956 -14.903 1.00 81.19 81 VAL A C 1
ATOM 642 O O . VAL A 1 81 ? 10.077 5.189 -15.849 1.00 81.19 81 VAL A O 1
ATOM 645 N N . GLY A 1 82 ? 8.664 6.256 -14.486 1.00 83.62 82 GLY A N 1
ATOM 646 C CA . GLY A 1 82 ? 7.454 5.708 -15.116 1.00 83.62 82 GLY A CA 1
ATOM 647 C C . GLY A 1 82 ? 7.163 4.235 -14.788 1.00 83.62 82 GLY A C 1
ATOM 648 O O . GLY A 1 82 ? 6.273 3.635 -15.391 1.00 83.62 82 GLY A O 1
ATOM 649 N N . SER A 1 83 ? 7.864 3.633 -13.820 1.00 89.62 83 SER A N 1
ATOM 650 C CA . SER A 1 83 ? 7.613 2.246 -13.390 1.00 89.62 83 SER A CA 1
ATOM 651 C C . SER A 1 83 ? 6.727 2.128 -12.146 1.00 89.62 83 SER A C 1
ATOM 653 O O . SER A 1 83 ? 6.669 1.055 -11.552 1.00 89.62 83 SER A O 1
ATOM 655 N N . CYS A 1 84 ? 6.000 3.188 -11.768 1.00 92.38 84 CYS A N 1
ATOM 656 C CA . CYS A 1 84 ? 5.092 3.203 -10.610 1.00 92.38 84 CYS A CA 1
ATOM 657 C C . CYS A 1 84 ? 4.164 1.980 -10.535 1.00 92.38 84 CYS A C 1
ATOM 659 O O . CYS A 1 84 ? 4.066 1.362 -9.481 1.00 92.38 84 CYS A O 1
ATOM 661 N N . GLY A 1 85 ? 3.578 1.558 -11.661 1.00 93.56 85 GLY A N 1
ATOM 662 C CA . GLY A 1 85 ? 2.734 0.360 -11.712 1.00 93.56 85 GLY A CA 1
ATOM 663 C C . GLY A 1 85 ? 3.472 -0.939 -11.359 1.00 93.56 85 GLY A C 1
ATOM 664 O O . GLY A 1 85 ? 2.929 -1.768 -10.636 1.00 93.56 85 GLY A O 1
ATOM 665 N N . ILE A 1 86 ? 4.727 -1.107 -11.797 1.00 94.50 86 ILE A N 1
ATOM 666 C CA . ILE A 1 86 ? 5.537 -2.273 -11.402 1.00 94.50 86 ILE A CA 1
ATOM 667 C C . ILE A 1 86 ? 5.862 -2.201 -9.907 1.00 94.50 86 ILE A C 1
ATOM 669 O O . ILE A 1 86 ? 5.735 -3.209 -9.221 1.00 94.50 86 ILE A O 1
ATOM 673 N N . GLY A 1 87 ? 6.198 -1.016 -9.385 1.00 95.31 87 GLY A N 1
ATOM 674 C CA . GLY A 1 87 ? 6.439 -0.825 -7.952 1.00 95.31 87 GLY A CA 1
ATOM 675 C C . GLY A 1 87 ? 5.240 -1.224 -7.086 1.00 95.31 87 GLY A C 1
ATOM 676 O O . GLY A 1 87 ? 5.410 -1.940 -6.101 1.00 95.31 87 GLY A O 1
ATOM 677 N N . VAL A 1 88 ? 4.019 -0.861 -7.498 1.00 96.81 88 VAL A N 1
ATOM 678 C CA . VAL A 1 88 ? 2.780 -1.291 -6.824 1.00 96.81 88 VAL A CA 1
ATOM 679 C C . VAL A 1 88 ? 2.612 -2.811 -6.864 1.00 96.81 88 VAL A C 1
ATOM 681 O O . VAL A 1 88 ? 2.342 -3.412 -5.826 1.00 96.81 88 VAL A O 1
ATOM 684 N N . ILE A 1 89 ? 2.812 -3.449 -8.024 1.00 96.88 89 ILE A N 1
ATOM 685 C CA . ILE A 1 89 ? 2.707 -4.914 -8.165 1.00 96.88 89 ILE A CA 1
ATOM 686 C C . ILE A 1 89 ? 3.713 -5.623 -7.252 1.00 96.88 89 ILE A C 1
ATOM 688 O O . ILE A 1 89 ? 3.369 -6.589 -6.572 1.00 96.88 89 ILE A O 1
ATOM 692 N N . MET A 1 90 ? 4.953 -5.140 -7.216 1.00 96.44 90 MET A N 1
ATOM 693 C CA . MET A 1 90 ? 6.005 -5.721 -6.388 1.00 96.44 90 MET A CA 1
ATOM 694 C C . MET A 1 90 ? 5.752 -5.528 -4.892 1.00 96.44 90 MET A C 1
ATOM 696 O O . MET A 1 90 ? 5.892 -6.482 -4.134 1.00 96.44 90 MET A O 1
ATOM 700 N N . ALA A 1 91 ? 5.340 -4.331 -4.462 1.00 97.44 91 ALA A N 1
ATOM 701 C CA . ALA A 1 91 ? 4.964 -4.094 -3.069 1.00 97.44 91 ALA A CA 1
ATOM 702 C C . ALA A 1 91 ? 3.786 -4.987 -2.655 1.00 97.44 91 ALA A C 1
ATOM 704 O O . ALA A 1 91 ? 3.831 -5.615 -1.600 1.00 97.44 91 ALA A O 1
ATOM 705 N N . ALA A 1 92 ? 2.758 -5.099 -3.504 1.00 97.94 92 ALA A N 1
ATOM 706 C CA . ALA A 1 92 ? 1.612 -5.966 -3.248 1.00 97.94 92 ALA A CA 1
ATOM 707 C C . ALA A 1 92 ? 2.029 -7.439 -3.121 1.00 97.94 92 ALA A C 1
ATOM 709 O O . ALA A 1 92 ? 1.588 -8.112 -2.192 1.00 97.94 92 ALA A O 1
ATOM 710 N N . ARG A 1 93 ? 2.920 -7.928 -3.996 1.00 96.75 93 ARG A N 1
ATOM 711 C CA . ARG A 1 93 ? 3.503 -9.275 -3.886 1.00 96.75 93 ARG A CA 1
ATOM 712 C C . ARG A 1 93 ? 4.170 -9.482 -2.526 1.00 96.75 93 ARG A C 1
ATOM 714 O O . ARG A 1 93 ? 3.876 -10.475 -1.866 1.00 96.75 93 ARG A O 1
ATOM 721 N N . ASP A 1 94 ? 5.029 -8.555 -2.111 1.00 97.50 94 ASP A N 1
ATOM 722 C CA . ASP A 1 94 ? 5.760 -8.669 -0.847 1.00 97.50 94 ASP A CA 1
ATOM 723 C C . ASP A 1 94 ? 4.782 -8.649 0.349 1.00 97.50 94 ASP A C 1
ATOM 725 O O . ASP A 1 94 ? 4.921 -9.437 1.279 1.00 97.50 94 ASP A O 1
ATOM 729 N N . PHE A 1 95 ? 3.726 -7.825 0.325 1.00 98.00 95 PHE A N 1
ATOM 730 C CA . PHE A 1 95 ? 2.676 -7.846 1.359 1.00 98.00 95 PHE A CA 1
ATOM 731 C C . PHE A 1 95 ? 1.850 -9.137 1.374 1.00 98.00 95 PHE A C 1
ATOM 733 O O . PHE A 1 95 ? 1.476 -9.599 2.449 1.00 98.00 95 PHE A O 1
ATOM 740 N N . ILE A 1 96 ? 1.566 -9.737 0.217 1.00 96.94 96 ILE A N 1
ATOM 741 C CA . ILE A 1 96 ? 0.859 -11.025 0.144 1.00 96.94 96 ILE A CA 1
ATOM 742 C C . ILE A 1 96 ? 1.716 -12.149 0.747 1.00 96.94 96 ILE A C 1
ATOM 744 O O . ILE A 1 96 ? 1.176 -13.046 1.391 1.00 96.94 96 ILE A O 1
ATOM 748 N N . GLN A 1 97 ? 3.036 -12.104 0.551 1.00 96.94 97 GLN A N 1
ATOM 749 C CA . GLN A 1 97 ? 3.962 -13.139 1.021 1.00 96.94 97 GLN A CA 1
ATOM 750 C C . GLN A 1 97 ? 4.332 -12.979 2.501 1.00 96.94 97 GLN A C 1
ATOM 752 O O . GLN A 1 97 ? 4.238 -13.937 3.267 1.00 96.94 97 GLN A O 1
ATOM 757 N N . ASP A 1 98 ? 4.726 -11.772 2.906 1.00 96.94 98 ASP A N 1
ATOM 758 C CA . ASP A 1 98 ? 5.340 -11.510 4.213 1.00 96.94 98 ASP A CA 1
ATOM 759 C C . ASP A 1 98 ? 4.432 -10.709 5.166 1.00 96.94 98 ASP A C 1
ATOM 761 O O . ASP A 1 98 ? 4.736 -10.551 6.359 1.00 96.94 98 ASP A O 1
ATOM 765 N N . GLY A 1 99 ? 3.293 -10.213 4.673 1.00 95.75 99 GLY A N 1
ATOM 766 C CA . GLY A 1 99 ? 2.325 -9.460 5.464 1.00 95.75 99 GLY A CA 1
ATOM 767 C C . GLY A 1 99 ? 2.941 -8.200 6.091 1.00 95.75 99 GLY A C 1
ATOM 768 O O . GLY A 1 99 ? 3.691 -7.474 5.436 1.00 95.75 99 GLY A O 1
ATOM 769 N N . PRO A 1 100 ? 2.675 -7.914 7.382 1.00 96.12 100 PRO A N 1
ATOM 770 C CA . PRO A 1 100 ? 3.232 -6.748 8.070 1.00 96.12 100 PRO A CA 1
ATOM 771 C C . PRO A 1 100 ? 4.768 -6.679 8.105 1.00 96.12 100 PRO A C 1
ATOM 773 O O . PRO A 1 100 ? 5.301 -5.595 8.327 1.00 96.12 100 PRO A O 1
ATOM 776 N N . LYS A 1 101 ? 5.490 -7.790 7.881 1.00 96.69 101 LYS A N 1
ATOM 777 C CA . LYS A 1 101 ? 6.967 -7.797 7.865 1.00 96.69 101 LYS A CA 1
ATOM 778 C C . LYS A 1 101 ? 7.563 -7.047 6.668 1.00 96.69 101 LYS A C 1
ATOM 780 O O . LYS A 1 101 ? 8.762 -6.779 6.671 1.00 96.69 101 LYS A O 1
ATOM 785 N N . THR A 1 102 ? 6.748 -6.718 5.668 1.00 97.75 102 THR A N 1
ATOM 786 C CA . THR A 1 102 ? 7.138 -5.924 4.494 1.00 97.75 102 THR A CA 1
ATOM 787 C C . THR A 1 102 ? 7.356 -4.452 4.834 1.00 97.75 102 THR A C 1
ATOM 789 O O . THR A 1 102 ? 8.173 -3.790 4.192 1.00 97.75 102 THR A O 1
ATOM 792 N N . VAL A 1 103 ? 6.675 -3.940 5.867 1.00 97.56 103 VAL A N 1
ATOM 793 C CA . VAL A 1 103 ? 6.802 -2.545 6.310 1.00 97.56 103 VAL A CA 1
ATOM 794 C C . VAL A 1 103 ? 8.265 -2.241 6.649 1.00 97.56 103 VAL A C 1
ATOM 796 O O . VAL A 1 103 ? 8.878 -2.914 7.475 1.00 97.56 103 VAL A O 1
ATOM 799 N N . ASN A 1 104 ? 8.821 -1.220 5.995 1.00 96.75 104 ASN A N 1
ATOM 800 C CA . ASN A 1 104 ? 10.218 -0.783 6.064 1.00 96.75 104 ASN A CA 1
ATOM 801 C C . ASN A 1 104 ? 11.252 -1.850 5.664 1.00 96.75 104 ASN A C 1
ATOM 803 O O . ASN A 1 104 ? 12.431 -1.733 6.002 1.00 96.75 104 ASN A O 1
ATOM 807 N N . ASN A 1 105 ? 10.838 -2.886 4.932 1.00 96.88 105 ASN A N 1
ATOM 808 C CA . ASN A 1 105 ? 11.688 -4.030 4.605 1.00 96.88 105 ASN A CA 1
ATOM 809 C C . ASN A 1 105 ? 11.711 -4.386 3.108 1.00 96.88 105 ASN A C 1
ATOM 811 O O . ASN A 1 105 ? 12.199 -5.454 2.733 1.00 96.88 105 ASN A O 1
ATOM 815 N N . ILE A 1 106 ? 11.234 -3.491 2.238 1.00 95.44 106 ILE A N 1
ATOM 816 C CA . ILE A 1 106 ? 11.253 -3.686 0.784 1.00 95.44 106 ILE A CA 1
ATOM 817 C C . ILE A 1 106 ? 12.696 -3.810 0.268 1.00 95.44 106 ILE A C 1
ATOM 819 O O . ILE A 1 106 ? 13.545 -2.927 0.454 1.00 95.44 106 ILE A O 1
ATOM 823 N N . LYS A 1 107 ? 12.968 -4.930 -0.412 1.00 93.88 107 LYS A N 1
ATOM 824 C CA . LYS A 1 107 ? 14.315 -5.296 -0.883 1.00 93.88 107 LYS A CA 1
ATOM 825 C C . LYS A 1 107 ? 14.626 -4.835 -2.300 1.00 93.88 107 LYS A C 1
ATOM 827 O O . LYS A 1 107 ? 15.791 -4.646 -2.635 1.00 93.88 107 LYS A O 1
ATOM 832 N N . TRP A 1 108 ? 13.607 -4.645 -3.130 1.00 93.56 108 TRP A N 1
ATOM 833 C CA . TRP A 1 108 ? 13.789 -4.178 -4.499 1.00 93.56 108 TRP A CA 1
ATOM 834 C C . TRP A 1 108 ? 14.007 -2.660 -4.555 1.00 93.56 108 TRP A C 1
ATOM 836 O O . TRP A 1 108 ? 13.818 -1.939 -3.572 1.00 93.56 108 TRP A O 1
ATOM 846 N N . ARG A 1 109 ? 14.463 -2.171 -5.711 1.00 91.75 109 ARG A N 1
ATOM 847 C CA . ARG A 1 109 ? 14.692 -0.749 -6.008 1.00 91.75 109 ARG A CA 1
ATOM 848 C C . ARG A 1 109 ? 14.213 -0.438 -7.422 1.00 91.75 109 ARG A C 1
ATOM 850 O O . ARG A 1 109 ? 14.196 -1.328 -8.273 1.00 91.75 109 ARG A O 1
ATOM 857 N N . TYR A 1 110 ? 13.863 0.822 -7.684 1.00 90.56 110 TYR A N 1
ATOM 858 C CA . TYR A 1 110 ? 13.388 1.244 -9.006 1.00 90.56 110 TYR A CA 1
ATOM 859 C C . TYR A 1 110 ? 14.436 1.069 -10.122 1.00 90.56 110 TYR A C 1
ATOM 861 O O . TYR A 1 110 ? 14.074 0.807 -11.268 1.00 90.56 110 TYR A O 1
ATOM 869 N N . SER A 1 111 ? 15.727 1.055 -9.778 1.00 87.31 111 SER A N 1
ATOM 870 C CA . SER A 1 111 ? 16.825 0.704 -10.691 1.00 87.31 111 SER A CA 1
ATOM 871 C C . SER A 1 111 ? 16.691 -0.701 -11.306 1.00 87.31 111 SER A C 1
ATOM 873 O O . SER A 1 111 ? 17.185 -0.956 -12.403 1.00 87.31 111 SER A O 1
ATOM 875 N N . ASN A 1 112 ? 15.974 -1.617 -10.646 1.00 86.81 112 ASN A N 1
ATOM 876 C CA . ASN A 1 112 ? 15.820 -3.010 -11.080 1.00 86.81 112 AS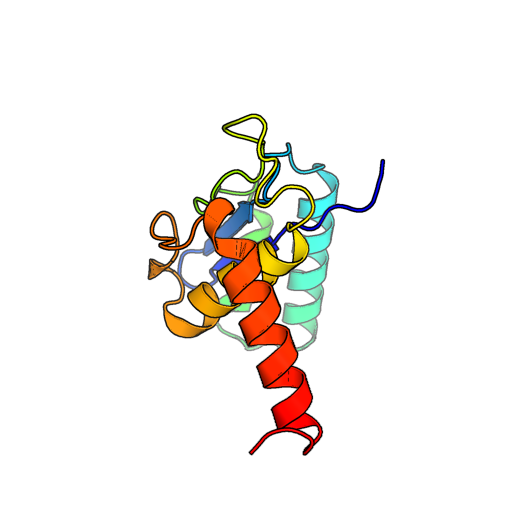N A CA 1
ATOM 877 C C . ASN A 1 112 ? 14.529 -3.243 -11.890 1.00 86.81 112 ASN A C 1
ATOM 879 O O . ASN A 1 112 ? 14.224 -4.374 -12.269 1.00 86.81 112 ASN A O 1
ATOM 883 N N . MET A 1 113 ? 13.749 -2.191 -12.172 1.00 89.12 113 MET A N 1
ATOM 884 C CA . MET A 1 113 ? 12.392 -2.320 -12.729 1.00 89.12 113 MET A CA 1
ATOM 885 C C . MET A 1 113 ? 12.347 -2.886 -14.144 1.00 89.12 113 MET A C 1
ATOM 887 O O . MET A 1 113 ? 11.340 -3.474 -14.532 1.00 89.12 113 MET A O 1
ATOM 891 N N . HIS A 1 114 ? 13.423 -2.745 -14.917 1.00 86.75 114 HIS A N 1
ATOM 892 C CA . HIS A 1 114 ? 13.523 -3.354 -16.241 1.00 86.75 114 HIS A CA 1
ATOM 893 C C . HIS A 1 114 ? 13.474 -4.890 -16.157 1.00 86.75 114 HIS A C 1
ATOM 895 O O . HIS A 1 114 ? 12.746 -5.518 -16.928 1.00 86.75 114 HIS A O 1
ATOM 901 N N . ASN A 1 115 ? 14.161 -5.487 -15.174 1.00 90.81 115 ASN A N 1
ATOM 902 C CA . ASN A 1 115 ? 14.139 -6.932 -14.937 1.00 90.81 115 ASN A CA 1
ATOM 903 C C . ASN A 1 115 ? 12.754 -7.385 -14.483 1.00 90.81 115 ASN A C 1
ATOM 905 O O . ASN A 1 115 ? 12.172 -8.273 -15.097 1.00 90.81 115 ASN A O 1
ATOM 909 N N . HIS A 1 116 ? 12.171 -6.705 -13.496 1.00 92.25 116 HIS A N 1
ATOM 910 C CA . HIS A 1 116 ? 10.849 -7.069 -12.979 1.00 92.25 116 HIS A CA 1
ATOM 911 C C . HIS A 1 116 ? 9.729 -6.901 -14.009 1.00 92.25 116 HIS A C 1
ATOM 913 O O . HIS A 1 116 ? 8.816 -7.721 -14.075 1.00 92.25 116 HIS A O 1
ATOM 919 N N . ARG A 1 117 ? 9.813 -5.884 -14.876 1.00 91.88 117 ARG A N 1
ATOM 920 C CA . ARG A 1 117 ? 8.888 -5.734 -16.007 1.00 91.88 117 ARG A CA 1
ATOM 921 C C . ARG A 1 117 ? 9.014 -6.903 -16.981 1.00 91.88 117 ARG A C 1
ATOM 923 O O . ARG A 1 117 ? 7.996 -7.447 -17.401 1.00 91.88 117 ARG A O 1
ATOM 930 N N . LYS A 1 118 ? 10.242 -7.305 -17.320 1.00 93.00 118 LYS A N 1
ATOM 931 C CA . LYS A 1 118 ? 10.494 -8.457 -18.195 1.00 93.00 118 LYS A CA 1
ATOM 932 C C . LYS A 1 118 ? 9.972 -9.754 -17.574 1.00 93.00 118 LYS A C 1
ATOM 934 O O . LYS A 1 118 ? 9.284 -10.504 -18.258 1.00 93.00 118 LYS A O 1
ATOM 939 N N . GLU A 1 119 ? 10.250 -9.994 -16.296 1.00 94.00 119 GLU A N 1
ATOM 940 C CA . GLU A 1 119 ? 9.748 -11.152 -15.542 1.00 94.00 119 GLU A CA 1
ATOM 941 C C . GLU A 1 119 ? 8.218 -11.208 -15.555 1.00 94.00 119 GLU A C 1
ATOM 943 O O . GLU A 1 119 ? 7.647 -12.247 -15.884 1.00 94.00 119 GLU A O 1
ATOM 948 N N . LEU A 1 120 ? 7.550 -10.081 -15.285 1.00 93.69 120 LEU A N 1
ATOM 949 C CA . LEU A 1 120 ? 6.092 -9.994 -15.329 1.00 93.69 120 LEU A CA 1
ATOM 950 C C . LEU A 1 120 ? 5.544 -10.312 -16.726 1.00 93.69 120 LEU A C 1
ATOM 952 O O . LEU A 1 120 ? 4.594 -11.080 -16.854 1.00 93.69 120 LEU A O 1
ATOM 956 N N . MET A 1 121 ? 6.147 -9.758 -17.780 1.00 94.19 121 MET A N 1
ATOM 957 C CA . MET A 1 121 ? 5.727 -10.038 -19.157 1.00 94.19 121 MET A CA 1
ATOM 958 C C . MET A 1 121 ? 5.902 -11.516 -19.522 1.00 94.19 121 MET A C 1
ATOM 960 O O . MET A 1 121 ? 4.994 -12.109 -20.102 1.00 94.19 121 MET A O 1
ATOM 964 N N . LEU A 1 122 ? 7.029 -12.131 -19.153 1.00 95.38 122 LEU A N 1
ATOM 965 C CA . LEU A 1 122 ? 7.257 -13.564 -19.365 1.00 95.38 122 LEU A CA 1
ATOM 966 C C . LEU A 1 122 ? 6.239 -14.414 -18.599 1.00 95.38 122 LEU A C 1
ATOM 968 O O . LEU A 1 122 ? 5.722 -15.389 -19.141 1.00 95.38 122 LEU A O 1
ATOM 972 N N . GLN A 1 123 ? 5.903 -14.019 -17.371 1.00 94.19 123 GLN A N 1
ATOM 973 C CA . GLN A 1 123 ? 4.892 -14.704 -16.573 1.00 94.19 123 GLN A CA 1
ATOM 974 C C . GLN A 1 123 ? 3.498 -14.619 -17.214 1.00 94.19 123 GLN A C 1
ATOM 976 O O . GLN A 1 123 ? 2.777 -15.616 -17.238 1.00 94.19 123 GLN A O 1
ATOM 981 N N . ILE A 1 124 ? 3.139 -13.467 -17.789 1.00 95.06 124 ILE A N 1
ATOM 982 C CA . ILE A 1 124 ? 1.889 -13.294 -18.543 1.00 95.06 124 ILE A CA 1
ATOM 983 C C . ILE A 1 124 ? 1.867 -14.206 -19.776 1.00 95.06 124 ILE A C 1
ATOM 985 O O . ILE A 1 124 ? 0.868 -14.882 -20.017 1.00 95.06 124 ILE A O 1
ATOM 989 N N . LEU A 1 125 ? 2.969 -14.278 -20.531 1.00 95.94 125 LEU A N 1
ATOM 990 C CA . LEU A 1 125 ? 3.077 -15.180 -21.683 1.00 95.94 125 LEU A CA 1
ATOM 991 C C . LEU A 1 125 ? 2.949 -16.648 -21.272 1.00 95.94 125 LEU A C 1
ATOM 993 O O . LEU A 1 125 ? 2.273 -17.416 -21.955 1.00 95.94 125 LEU A O 1
ATOM 997 N N . LYS A 1 126 ? 3.542 -17.028 -20.137 1.00 95.69 126 LYS A N 1
ATOM 998 C CA . LYS A 1 126 ? 3.410 -18.374 -19.574 1.00 95.69 126 LYS A CA 1
ATOM 999 C C . LYS A 1 126 ? 1.966 -18.699 -19.202 1.00 95.69 126 LYS A C 1
ATOM 1001 O O . LYS A 1 126 ? 1.473 -19.760 -19.572 1.00 95.69 126 LYS A O 1
ATOM 1006 N N . TRP A 1 127 ? 1.261 -17.788 -18.530 1.00 95.25 127 TRP A N 1
ATOM 1007 C CA . TRP A 1 127 ? -0.163 -17.968 -18.216 1.00 95.25 127 TRP A CA 1
ATOM 1008 C C . TRP A 1 127 ? -1.040 -18.080 -19.463 1.00 95.25 127 TRP A C 1
ATOM 1010 O O . TRP A 1 127 ? -2.023 -18.813 -19.452 1.00 95.25 127 TRP A O 1
ATOM 1020 N N . ALA A 1 128 ? -0.664 -17.397 -20.542 1.00 94.81 128 ALA A N 1
ATOM 1021 C CA . ALA A 1 128 ? -1.342 -17.485 -21.828 1.00 94.81 128 ALA A CA 1
ATOM 1022 C C . ALA A 1 128 ? -0.938 -18.720 -22.666 1.00 94.81 128 ALA A C 1
ATOM 1024 O O . ALA A 1 1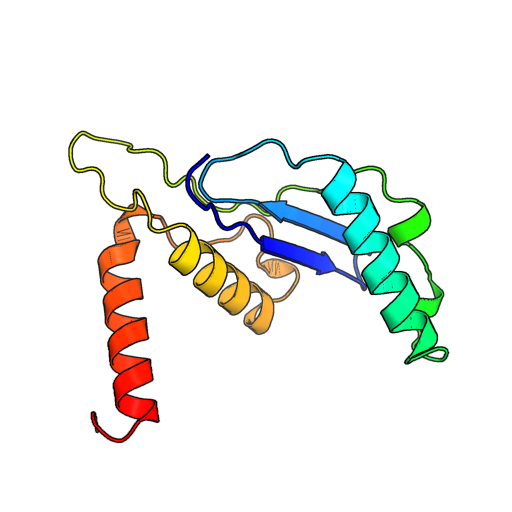28 ? -1.476 -18.910 -23.753 1.00 94.81 128 ALA A O 1
ATOM 1025 N N . GLY A 1 129 ? -0.013 -19.559 -22.183 1.00 92.88 129 GLY A N 1
ATOM 1026 C CA . GLY A 1 129 ? 0.437 -20.775 -22.871 1.00 92.88 129 GLY A CA 1
ATOM 1027 C C . GLY A 1 129 ? 1.493 -20.556 -23.962 1.00 92.88 129 GLY A C 1
ATOM 1028 O O . GLY A 1 129 ? 1.778 -21.478 -24.719 1.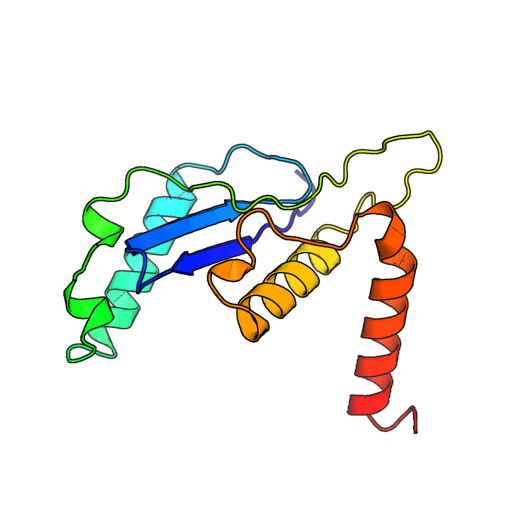00 92.88 129 GLY A O 1
ATOM 1029 N N . TYR A 1 130 ? 2.092 -19.364 -24.048 1.00 85.56 130 TYR A N 1
ATOM 1030 C CA . TYR A 1 130 ? 3.091 -19.010 -25.069 1.00 85.56 130 TYR A CA 1
ATOM 1031 C C . TYR A 1 130 ? 4.548 -19.215 -24.629 1.00 85.56 130 TYR A C 1
ATOM 1033 O O . TYR A 1 130 ? 5.456 -19.071 -25.444 1.00 85.56 130 TYR A O 1
ATOM 1041 N N . ALA A 1 131 ? 4.793 -19.528 -23.355 1.00 70.62 131 ALA A N 1
ATOM 1042 C CA . ALA A 1 131 ? 6.124 -19.802 -22.822 1.00 70.62 131 ALA A CA 1
ATOM 1043 C C . ALA A 1 131 ? 6.075 -21.016 -21.882 1.00 70.62 131 ALA A C 1
ATOM 1045 O O . ALA A 1 131 ? 5.289 -21.027 -20.932 1.00 70.62 131 ALA A O 1
ATOM 1046 N N . SER A 1 132 ? 6.898 -22.028 -22.167 1.00 61.25 132 SER A N 1
ATOM 1047 C CA . SER A 1 132 ? 7.070 -23.259 -21.375 1.00 61.25 132 SER A CA 1
ATOM 1048 C C . SER A 1 132 ? 8.074 -23.058 -20.240 1.00 61.25 132 SER A C 1
ATOM 1050 O O . SER A 1 132 ? 9.240 -22.771 -20.589 1.00 61.25 132 SER A O 1
#

Sequence (132 aa):
MVNHWGLIYVNFAGKQVHFDDGLMSVVPPVALLFVKDALNLLLELYPDHPSLQTKFWLSIQGFLHFGMPSQLPVDDMMVGVGSCGIGVIMAARDFIQDGPKTVNNIKWRYSNMHNHRKELMLQILKWAGYAS